Protein AF-A0A8T2WDQ4-F1 (afdb_monomer)

pLDDT: mean 81.82, std 19.15, range [39.19, 97.75]

Foldseek 3Di:
DDDDDDPPDPPPPPPPQLPADDPVRLVVLVVQLVVLQVLQVLLVLLVVLVVCVPVCPDPSVPDPSSVVSVVVCVVPVCSSVCSNVVSVVSNVVSVVVNVSNVVSVVVVVVVVPPD

Nearest PDB structures (foldseek):
  6grj-assembly1_C  TM=6.128E-01  e=8.752E+00  Aeromonas hydrophila
  6grj-assembly1_E  TM=5.997E-01  e=8.288E+00  Aeromonas hydrophila

Radius of gyration: 24.6 Å; Cα contacts (8 Å, |Δi|>4): 82; chains: 1; bounding box: 49×34×87 Å

Secondary structure (DSSP, 8-state):
-------------------PPPHHHHHHHHHHHHHHHHHHHHHHHHHHHHHTTTT--SGGGGSHHHHHHHHHHHH-THHHHIIIIIHHHHHHHHHHHHHHHHHHHHHHHHHTT--

Solvent-accessible surface area (backbone atoms only — not comparable to full-atom values): 6500 Å² total; per-residue (Å²): 135,92,79,78,91,74,83,82,66,79,75,69,74,76,70,70,74,64,75,64,64,52,73,69,54,47,52,51,42,53,52,48,28,54,51,19,46,51,38,19,50,51,13,48,54,45,44,54,38,60,74,34,60,85,76,48,80,49,79,66,48,75,34,70,65,35,53,53,46,51,56,50,35,72,78,36,70,57,54,41,57,48,25,28,52,47,12,47,54,49,26,51,54,36,48,52,54,53,52,49,28,53,50,30,54,54,50,56,59,56,60,70,70,74,121

Structure (mmCIF, N/CA/C/O backbone):
data_AF-A0A8T2WDQ4-F1
#
_entry.id   AF-A0A8T2WDQ4-F1
#
loop_
_atom_site.group_PDB
_atom_site.id
_atom_site.type_symbol
_atom_site.label_atom_id
_atom_site.label_alt_id
_atom_site.label_comp_id
_atom_site.label_asym_id
_atom_site.label_entity_id
_atom_site.label_seq_id
_atom_site.pdbx_PDB_ins_code
_atom_site.Cartn_x
_atom_site.Cartn_y
_atom_site.Cartn_z
_atom_site.occupancy
_atom_site.B_iso_or_equiv
_atom_site.auth_seq_id
_atom_site.auth_comp_id
_atom_site.auth_asym_id
_atom_site.auth_atom_id
_atom_site.pdbx_PDB_model_num
ATOM 1 N N . MET A 1 1 ? -3.731 -24.095 65.346 1.00 42.00 1 MET A N 1
ATOM 2 C CA . MET A 1 1 ? -3.068 -23.228 64.348 1.00 42.00 1 MET A CA 1
ATOM 3 C C . MET A 1 1 ? -4.037 -22.975 63.206 1.00 42.00 1 MET A C 1
ATOM 5 O O . MET A 1 1 ? -4.380 -23.905 62.490 1.00 42.00 1 MET A O 1
ATOM 9 N N . ALA A 1 2 ? -4.546 -21.749 63.090 1.00 45.03 2 ALA A N 1
ATOM 10 C CA . ALA A 1 2 ? -5.356 -21.329 61.954 1.00 45.03 2 ALA A CA 1
ATOM 11 C C . ALA A 1 2 ? -4.426 -20.957 60.791 1.00 45.03 2 ALA A C 1
ATOM 13 O O . ALA A 1 2 ? -3.556 -20.108 60.966 1.00 45.03 2 ALA A O 1
ATOM 14 N N . SER A 1 3 ? -4.624 -21.536 59.607 1.00 41.12 3 SER A N 1
ATOM 15 C CA . SER A 1 3 ? -4.142 -20.927 58.368 1.00 41.12 3 SER A CA 1
ATOM 16 C C . SER A 1 3 ? -5.233 -20.994 57.310 1.00 41.12 3 SER A C 1
ATOM 18 O O . SER A 1 3 ? -5.896 -22.008 57.106 1.00 41.12 3 SER A O 1
ATOM 20 N N . LYS A 1 4 ? -5.486 -19.818 56.755 1.00 44.28 4 LYS A N 1
ATOM 21 C CA . LYS A 1 4 ? -6.679 -19.393 56.038 1.00 44.28 4 LYS A CA 1
ATOM 22 C C . LYS A 1 4 ? -6.781 -20.063 54.668 1.00 44.28 4 LYS A C 1
ATOM 24 O O . LYS A 1 4 ? -5.803 -20.152 53.934 1.00 44.28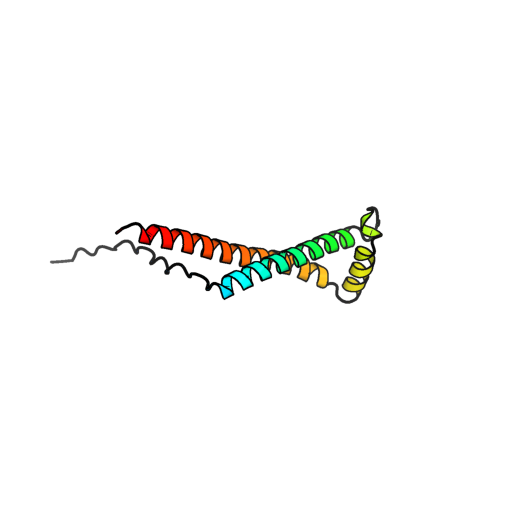 4 LYS A O 1
ATOM 29 N N . LYS A 1 5 ? -8.017 -20.395 54.279 1.00 49.84 5 LYS A N 1
ATOM 30 C CA . LYS A 1 5 ? -8.429 -20.465 52.872 1.00 49.84 5 LYS A CA 1
ATOM 31 C C . LYS A 1 5 ? -7.976 -19.179 52.169 1.00 49.84 5 LYS A C 1
ATOM 33 O O . LYS A 1 5 ? -8.386 -18.096 52.578 1.00 49.84 5 LYS A O 1
ATOM 38 N N . SER A 1 6 ? -7.186 -19.296 51.107 1.00 43.03 6 SER A N 1
ATOM 39 C CA . SER A 1 6 ? -7.041 -18.230 50.117 1.00 43.03 6 SER A CA 1
ATOM 40 C C . SER A 1 6 ? -7.220 -18.826 48.729 1.00 43.03 6 SER A C 1
ATOM 42 O O . SER A 1 6 ? -6.307 -19.358 48.106 1.00 43.03 6 SER A O 1
ATOM 44 N N . THR A 1 7 ? -8.475 -18.776 48.301 1.00 44.31 7 THR A N 1
ATOM 45 C CA . THR A 1 7 ? -8.912 -18.578 46.924 1.00 44.31 7 THR A CA 1
ATOM 46 C C . THR A 1 7 ? -7.902 -17.764 46.111 1.00 44.31 7 THR A C 1
ATOM 48 O O . THR A 1 7 ? -7.923 -16.534 46.141 1.00 44.31 7 THR A O 1
ATOM 51 N N . ALA A 1 8 ? -7.080 -18.434 45.303 1.00 41.31 8 ALA A N 1
ATOM 52 C CA . ALA A 1 8 ? -6.526 -17.824 44.101 1.00 41.31 8 ALA A CA 1
ATOM 53 C C . ALA A 1 8 ? -7.654 -17.785 43.067 1.00 41.31 8 ALA A C 1
ATOM 55 O O . ALA A 1 8 ? -7.800 -18.654 42.210 1.00 41.31 8 ALA A O 1
ATOM 56 N N . ALA A 1 9 ? -8.530 -16.801 43.265 1.00 44.19 9 ALA A N 1
ATOM 57 C CA . ALA A 1 9 ? -9.578 -16.432 42.347 1.00 44.19 9 ALA A CA 1
ATOM 58 C C . ALA A 1 9 ? -8.996 -16.355 40.937 1.00 44.19 9 ALA A C 1
ATOM 60 O O . ALA A 1 9 ? -7.985 -15.687 40.707 1.00 44.19 9 ALA A O 1
ATOM 61 N N . ALA A 1 10 ? -9.673 -17.032 40.012 1.00 39.50 10 ALA A N 1
ATOM 62 C CA . ALA A 1 10 ? -9.583 -16.766 38.595 1.00 39.50 10 ALA A CA 1
ATOM 63 C C . ALA A 1 10 ? -9.528 -15.247 38.401 1.00 39.50 10 ALA A C 1
ATOM 65 O O . ALA A 1 10 ? -10.528 -14.548 38.600 1.00 39.50 10 ALA A O 1
ATOM 66 N N . LYS A 1 11 ? -8.348 -14.734 38.034 1.00 40.47 11 LYS A N 1
ATOM 67 C CA . LYS A 1 11 ? -8.250 -13.458 37.341 1.00 40.47 11 LYS A CA 1
ATOM 68 C C . LYS A 1 11 ? -9.087 -13.654 36.086 1.00 40.47 11 LYS A C 1
ATOM 70 O O . LYS A 1 11 ? -8.616 -14.186 35.091 1.00 40.47 11 LYS A O 1
ATOM 75 N N . LYS A 1 12 ? -10.367 -13.283 36.169 1.00 39.19 12 LYS A N 1
ATOM 76 C CA . LYS A 1 12 ? -11.105 -12.816 35.008 1.00 39.19 12 LYS A CA 1
ATOM 77 C C . LYS A 1 12 ? -10.189 -11.764 34.421 1.00 39.19 12 LYS A C 1
ATOM 79 O O . LYS A 1 12 ? -10.015 -10.716 35.044 1.00 39.19 12 LYS A O 1
ATOM 84 N N . ASP A 1 13 ? -9.549 -12.099 33.306 1.00 43.31 13 ASP A N 1
ATOM 85 C CA . ASP A 1 13 ? -8.935 -11.119 32.436 1.00 43.31 13 ASP A CA 1
ATOM 86 C C . ASP A 1 13 ? -9.942 -9.987 32.343 1.00 43.31 13 ASP A C 1
ATOM 88 O O . ASP A 1 13 ? -11.069 -10.169 31.870 1.00 43.31 13 ASP A O 1
ATOM 92 N N . VAL A 1 14 ? -9.589 -8.862 32.962 1.00 50.16 14 VAL A N 1
ATOM 93 C CA . VAL A 1 14 ? -10.375 -7.644 32.910 1.00 50.16 14 VAL A CA 1
ATOM 94 C C . VAL A 1 14 ? -10.293 -7.261 31.450 1.00 50.16 14 VAL A C 1
ATOM 96 O O . VAL A 1 14 ? -9.330 -6.632 31.022 1.00 50.16 14 VAL A O 1
ATOM 99 N N . ALA A 1 15 ? -11.240 -7.779 30.669 1.00 52.00 15 ALA A N 1
ATOM 100 C CA . ALA A 1 15 ? -11.389 -7.500 29.264 1.00 52.00 15 ALA A CA 1
ATOM 101 C C . ALA A 1 15 ? -11.483 -5.986 29.188 1.00 52.00 15 ALA A C 1
ATOM 103 O O . ALA A 1 15 ? -12.511 -5.413 29.560 1.00 52.00 15 ALA A O 1
ATOM 104 N N . SER A 1 16 ? -10.365 -5.346 28.824 1.00 48.38 16 SER A N 1
ATOM 105 C CA . SER A 1 16 ? -10.291 -3.903 28.677 1.00 48.38 16 SER A CA 1
ATOM 106 C C . SER A 1 16 ? -11.5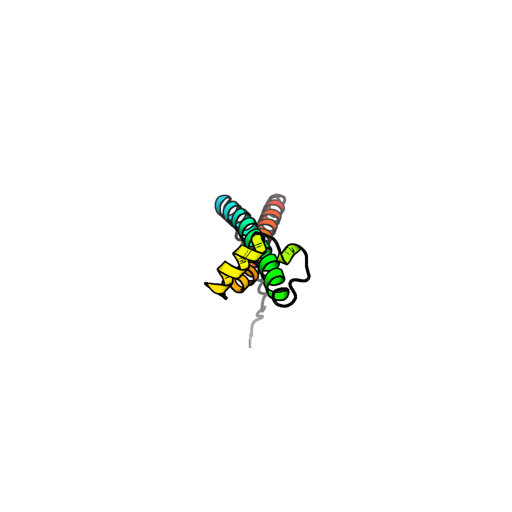24 -3.495 27.883 1.00 48.38 16 SER A C 1
ATOM 108 O O . SER A 1 16 ? -11.796 -4.132 26.854 1.00 48.38 16 SER A O 1
ATOM 110 N N . PRO A 1 17 ? -12.325 -2.533 28.383 1.00 50.41 17 PRO A N 1
ATOM 111 C CA . PRO A 1 17 ? -13.588 -2.203 27.758 1.00 50.41 17 PRO A CA 1
ATOM 112 C C . PRO A 1 17 ? -13.328 -1.976 26.271 1.00 50.41 17 PRO A C 1
ATOM 114 O O . PRO A 1 17 ? -12.336 -1.326 25.922 1.00 50.41 17 PRO A O 1
ATOM 117 N N . PRO A 1 18 ? -14.145 -2.578 25.393 1.00 57.25 18 PRO A N 1
ATOM 118 C CA . PRO A 1 18 ? -13.890 -2.551 23.969 1.00 57.25 18 PRO A CA 1
ATOM 119 C C . PRO A 1 18 ? -13.706 -1.098 23.527 1.00 57.25 18 PRO A C 1
ATOM 121 O O . PRO A 1 18 ? -14.647 -0.309 23.616 1.00 57.25 18 PRO A O 1
ATOM 124 N N . VAL A 1 19 ? -12.492 -0.735 23.097 1.00 68.38 19 VAL A N 1
ATOM 125 C CA . VAL A 1 19 ? -12.177 0.632 22.669 1.00 68.38 19 VAL A CA 1
ATOM 126 C C . VAL A 1 19 ? -12.937 0.888 21.374 1.00 68.38 19 VAL A C 1
ATOM 128 O O . VAL A 1 19 ? -12.500 0.519 20.283 1.00 68.38 19 VAL A O 1
ATOM 131 N N . LEU A 1 20 ? -14.131 1.457 21.517 1.00 81.38 20 LEU A N 1
ATOM 132 C CA . LEU A 1 20 ? -14.961 1.889 20.409 1.00 81.38 20 LEU A CA 1
ATOM 133 C C . LEU A 1 20 ? -14.278 3.080 19.754 1.00 81.38 20 LEU A C 1
ATOM 135 O O . LEU A 1 20 ? -14.000 4.090 20.401 1.00 81.38 20 LEU A O 1
ATOM 139 N N . LEU A 1 21 ? -14.039 2.974 18.455 1.00 83.69 21 LEU A N 1
ATOM 140 C CA . LEU A 1 21 ? -13.540 4.100 17.691 1.00 83.69 21 LEU A CA 1
ATOM 141 C C . LEU A 1 21 ? -14.626 5.171 17.624 1.00 83.69 21 LEU A C 1
ATOM 143 O O . LEU A 1 21 ? -15.816 4.880 17.440 1.00 83.69 21 LEU A O 1
ATOM 147 N N . THR A 1 22 ? -14.222 6.434 17.704 1.00 88.50 22 THR A N 1
ATOM 148 C CA . THR A 1 22 ? -15.138 7.528 17.373 1.00 88.50 22 THR A CA 1
ATOM 149 C C . THR A 1 22 ? -15.530 7.437 15.894 1.00 88.50 22 THR A C 1
ATOM 151 O O . THR A 1 22 ? -14.800 6.873 15.071 1.00 88.50 22 THR A O 1
ATOM 154 N N . GLN A 1 23 ? -16.685 7.990 15.515 1.00 84.44 23 GLN A N 1
ATOM 155 C CA . GLN A 1 23 ? -17.146 7.953 14.119 1.00 84.44 23 GLN A CA 1
ATOM 156 C C . GLN A 1 23 ? -16.103 8.547 13.153 1.00 84.44 23 GLN A C 1
ATOM 158 O O . GLN A 1 23 ? -15.851 7.982 12.087 1.00 84.44 23 GLN A O 1
ATOM 163 N N . GLY A 1 24 ? -15.430 9.628 13.564 1.00 88.50 24 GLY A N 1
ATOM 164 C CA . GLY A 1 24 ? -14.342 10.241 12.803 1.00 88.50 24 GLY A CA 1
ATOM 165 C C . GLY A 1 24 ? -13.095 9.356 12.688 1.00 88.50 24 GLY A C 1
ATOM 166 O O . GLY A 1 24 ? -12.505 9.268 11.613 1.00 88.50 24 GLY A O 1
ATOM 167 N N . GLN A 1 25 ? -12.689 8.657 13.754 1.00 89.19 25 GLN A N 1
ATOM 168 C CA . GLN A 1 25 ? -11.571 7.700 13.695 1.00 89.19 25 GLN A CA 1
ATOM 169 C C . GLN A 1 25 ? -11.878 6.524 12.768 1.00 89.19 25 GLN A C 1
ATOM 171 O O . GLN A 1 25 ? -11.052 6.174 11.930 1.00 89.19 25 GLN A O 1
ATOM 176 N N . ARG A 1 26 ? -13.089 5.963 12.852 1.00 90.19 26 ARG A N 1
ATOM 177 C CA . ARG A 1 26 ? -13.516 4.861 11.986 1.00 90.19 26 ARG A CA 1
ATOM 178 C C . ARG A 1 26 ? -13.494 5.257 10.510 1.00 90.19 26 ARG A C 1
ATOM 180 O O . ARG A 1 26 ? -12.982 4.495 9.696 1.00 90.19 26 ARG A O 1
ATOM 187 N N . ARG A 1 27 ? -14.004 6.447 10.166 1.00 92.25 27 ARG A N 1
ATOM 188 C CA . ARG A 1 27 ? -13.975 6.956 8.783 1.00 92.25 27 ARG A CA 1
ATOM 189 C C . ARG A 1 27 ? -12.541 7.136 8.285 1.00 92.25 27 ARG A C 1
ATOM 191 O O . ARG A 1 27 ? -12.239 6.706 7.178 1.00 92.25 27 ARG A O 1
ATOM 198 N N . ARG A 1 28 ? -11.652 7.698 9.112 1.00 93.69 28 ARG A N 1
ATOM 199 C CA . ARG A 1 28 ? -10.226 7.844 8.776 1.00 93.69 28 ARG A CA 1
ATOM 200 C C . ARG A 1 28 ? -9.540 6.500 8.551 1.00 93.69 28 ARG A C 1
ATOM 202 O O . ARG A 1 28 ? -8.828 6.361 7.567 1.00 93.69 28 ARG A O 1
ATOM 209 N N . TYR A 1 29 ? -9.786 5.501 9.397 1.00 92.31 29 TYR A N 1
ATOM 210 C CA . TYR A 1 29 ? -9.224 4.163 9.198 1.00 92.31 29 TYR A CA 1
ATOM 211 C C . TYR A 1 29 ? -9.796 3.455 7.970 1.00 92.31 29 TYR A C 1
ATOM 213 O O . TYR A 1 29 ? -9.048 2.781 7.274 1.00 92.31 29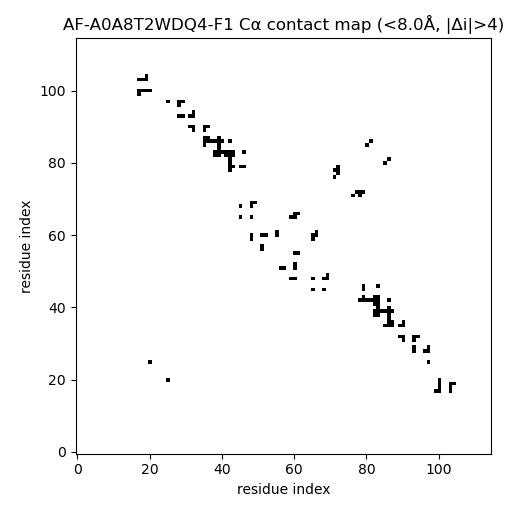 TYR A O 1
ATOM 221 N N . ALA A 1 30 ? -11.084 3.630 7.663 1.00 92.31 30 ALA A N 1
ATOM 222 C CA . ALA A 1 30 ? -11.677 3.074 6.447 1.00 92.31 30 ALA A CA 1
ATOM 223 C C . ALA A 1 30 ? -11.069 3.697 5.179 1.00 92.31 30 ALA A C 1
ATOM 225 O O . ALA A 1 30 ? -10.673 2.972 4.272 1.00 92.31 30 ALA A O 1
ATOM 226 N N . LEU A 1 31 ? -10.928 5.027 5.140 1.00 95.75 31 LEU A N 1
ATOM 227 C CA . LEU A 1 31 ? -10.269 5.724 4.030 1.00 95.75 31 LEU A CA 1
ATOM 228 C C . LEU A 1 31 ? -8.790 5.342 3.919 1.00 95.75 31 LEU A C 1
ATOM 230 O O 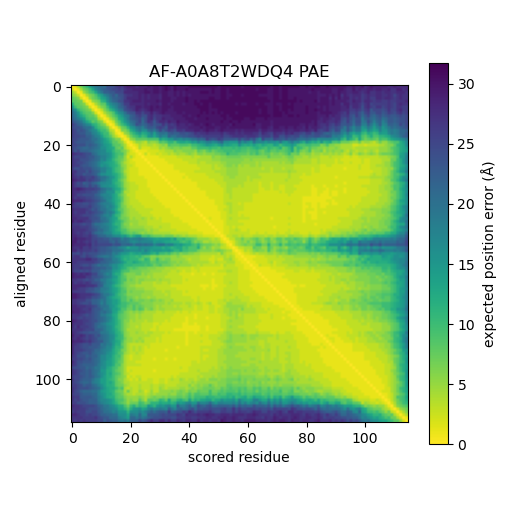. LEU A 1 31 ? -8.315 5.033 2.830 1.00 95.75 31 LEU A O 1
ATOM 234 N N . GLY A 1 32 ? -8.084 5.296 5.050 1.00 94.88 32 GLY A N 1
ATOM 235 C CA . GLY A 1 32 ? -6.697 4.846 5.107 1.00 94.88 32 GLY A CA 1
ATOM 236 C C . GLY A 1 32 ? -6.528 3.410 4.612 1.00 94.88 32 GLY A C 1
ATOM 237 O O . GLY A 1 32 ? -5.528 3.110 3.975 1.00 94.88 32 GLY A O 1
ATOM 238 N N . MET A 1 33 ? -7.511 2.534 4.845 1.00 95.00 33 MET A N 1
ATOM 239 C CA . MET A 1 33 ? -7.472 1.151 4.373 1.00 95.00 33 MET A CA 1
ATOM 240 C C . MET A 1 33 ? -7.608 1.082 2.853 1.00 95.00 33 MET A C 1
ATOM 242 O O . MET A 1 33 ? -6.842 0.372 2.215 1.00 95.00 33 MET A O 1
ATOM 246 N N . VAL A 1 34 ? -8.530 1.850 2.264 1.00 96.31 34 VAL A N 1
ATOM 247 C CA . VAL A 1 34 ? -8.647 1.948 0.799 1.00 96.31 34 VAL A CA 1
ATOM 248 C C . VAL A 1 34 ? -7.348 2.481 0.199 1.00 96.31 34 VAL A C 1
ATOM 250 O O . VAL A 1 34 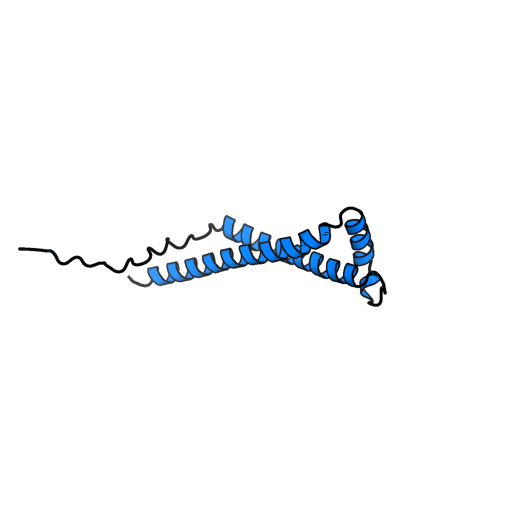? -6.822 1.892 -0.740 1.00 96.31 34 VAL A O 1
ATOM 253 N N . PHE A 1 35 ? -6.791 3.545 0.778 1.00 96.88 35 PHE A N 1
ATOM 254 C CA . PHE A 1 35 ? -5.521 4.107 0.330 1.00 96.88 35 PHE A CA 1
ATOM 255 C C . PHE A 1 35 ? -4.373 3.089 0.416 1.00 96.88 35 PHE A C 1
ATOM 257 O O . PHE A 1 35 ? -3.657 2.889 -0.561 1.00 96.88 35 PHE A O 1
ATOM 264 N N . ALA A 1 36 ? -4.229 2.396 1.549 1.00 95.75 36 ALA A N 1
ATOM 265 C CA . ALA A 1 36 ? -3.189 1.390 1.745 1.00 95.75 36 ALA A CA 1
ATOM 266 C C . ALA A 1 36 ? -3.312 0.218 0.757 1.00 95.75 36 ALA A C 1
ATOM 268 O O . ALA A 1 36 ? -2.296 -0.246 0.243 1.00 95.75 36 ALA A O 1
ATOM 269 N N . LEU A 1 37 ? -4.537 -0.211 0.435 1.00 96.94 37 LEU A N 1
ATOM 270 C CA . LEU A 1 37 ? -4.786 -1.250 -0.567 1.00 96.94 37 LEU A CA 1
ATOM 271 C C . LEU A 1 37 ? -4.430 -0.791 -1.983 1.00 96.94 37 LEU A C 1
ATOM 273 O O . LEU A 1 37 ? -3.860 -1.569 -2.742 1.00 96.94 37 LEU A O 1
ATOM 277 N N . VAL A 1 38 ? -4.723 0.462 -2.340 1.00 97.69 38 VAL A N 1
ATOM 278 C CA . VAL A 1 38 ? -4.321 1.030 -3.638 1.00 97.69 38 VAL A CA 1
ATOM 279 C C . VAL A 1 38 ? -2.799 1.090 -3.744 1.00 97.69 38 VAL A C 1
ATOM 281 O O . VAL A 1 38 ? -2.240 0.628 -4.735 1.00 97.69 38 VAL A O 1
ATOM 284 N N . VAL A 1 39 ? -2.116 1.587 -2.709 1.00 97.31 39 VAL A N 1
ATOM 285 C CA . VAL A 1 39 ? -0.645 1.624 -2.661 1.00 97.31 39 VAL A CA 1
ATOM 286 C C . VAL A 1 39 ? -0.057 0.213 -2.754 1.00 97.31 39 VAL A C 1
ATOM 288 O O . VAL A 1 39 ? 0.884 -0.005 -3.514 1.00 97.31 39 VAL A O 1
ATOM 291 N N . PHE A 1 40 ? -0.647 -0.757 -2.052 1.00 97.75 40 PHE A N 1
ATOM 292 C CA . PHE A 1 40 ? -0.246 -2.159 -2.131 1.00 97.75 40 PHE A CA 1
ATOM 293 C C . PHE A 1 40 ? -0.421 -2.740 -3.539 1.00 97.75 40 PHE A C 1
ATOM 295 O O . PHE A 1 40 ? 0.481 -3.408 -4.045 1.00 97.75 40 PHE A O 1
ATOM 302 N N . ALA A 1 41 ? -1.555 -2.474 -4.191 1.00 96.94 41 ALA A N 1
ATOM 303 C CA . ALA A 1 41 ? -1.829 -2.947 -5.544 1.00 96.94 41 ALA A CA 1
ATOM 304 C C . ALA A 1 41 ? -0.841 -2.349 -6.554 1.00 96.94 41 ALA A C 1
ATOM 306 O O . ALA A 1 41 ? -0.274 -3.079 -7.364 1.00 96.94 41 ALA A O 1
ATOM 307 N N . ILE A 1 42 ? -0.566 -1.046 -6.453 1.00 96.19 42 ILE A N 1
ATOM 308 C CA . ILE A 1 42 ? 0.445 -0.363 -7.267 1.00 96.19 42 ILE A CA 1
ATOM 309 C C . ILE A 1 42 ? 1.832 -0.975 -7.027 1.00 96.19 42 ILE A C 1
ATOM 311 O O . ILE A 1 42 ? 2.522 -1.305 -7.988 1.00 96.19 42 ILE A O 1
ATOM 315 N N . GLY A 1 43 ? 2.224 -1.188 -5.766 1.00 95.81 43 GLY A N 1
ATOM 316 C CA . GLY A 1 43 ? 3.488 -1.842 -5.419 1.00 95.81 43 GLY A CA 1
ATOM 317 C C . GLY A 1 43 ? 3.588 -3.273 -5.957 1.00 95.81 43 GLY A C 1
ATOM 318 O O . GLY A 1 43 ? 4.643 -3.667 -6.442 1.00 95.81 43 GLY A O 1
ATOM 319 N N . SER A 1 44 ? 2.484 -4.025 -5.943 1.00 96.31 44 SER A N 1
ATOM 320 C CA . SER A 1 44 ? 2.409 -5.389 -6.486 1.00 96.31 44 SER A CA 1
ATOM 321 C C . SER A 1 44 ? 2.582 -5.405 -8.008 1.00 96.31 44 SER A C 1
ATOM 323 O O . SER A 1 44 ? 3.371 -6.187 -8.531 1.00 96.31 44 SER A O 1
ATOM 325 N N . LEU A 1 45 ? 1.897 -4.507 -8.727 1.00 95.00 45 LEU A N 1
ATOM 326 C CA . LEU A 1 45 ? 2.068 -4.343 -10.175 1.00 95.00 45 LEU A CA 1
ATOM 327 C C . LEU A 1 45 ? 3.489 -3.888 -10.521 1.00 95.00 45 LEU A C 1
ATOM 329 O O . LEU A 1 45 ? 4.099 -4.396 -11.457 1.00 95.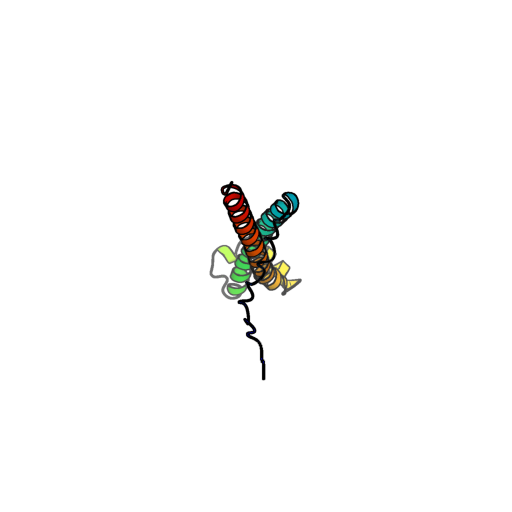00 45 LEU A O 1
ATOM 333 N N . GLY A 1 46 ? 4.029 -2.958 -9.738 1.00 93.88 46 GLY A N 1
ATOM 334 C CA . GLY A 1 46 ? 5.399 -2.487 -9.863 1.00 93.88 46 GLY A CA 1
ATOM 335 C C . GLY A 1 46 ? 6.433 -3.595 -9.681 1.00 93.88 46 GLY A C 1
ATOM 336 O O . GLY A 1 46 ? 7.394 -3.679 -10.442 1.00 93.88 46 GLY A O 1
ATOM 337 N N . LEU A 1 47 ? 6.206 -4.491 -8.718 1.00 94.50 47 LEU A N 1
ATOM 338 C CA . LEU A 1 47 ? 7.046 -5.664 -8.500 1.00 94.50 47 LEU A CA 1
ATOM 339 C C . LEU A 1 47 ? 7.022 -6.604 -9.713 1.00 94.50 47 LEU A C 1
ATOM 341 O O . LEU A 1 47 ? 8.083 -7.017 -10.163 1.00 94.50 47 LEU A O 1
ATOM 345 N N . LEU A 1 48 ? 5.850 -6.876 -10.297 1.00 93.44 48 LEU A N 1
ATOM 346 C CA . LEU A 1 48 ? 5.740 -7.687 -11.520 1.00 93.44 48 LEU A CA 1
ATOM 347 C C . LEU A 1 48 ? 6.501 -7.072 -12.704 1.00 93.44 48 LEU A C 1
ATOM 349 O O . LEU A 1 48 ? 7.130 -7.794 -13.474 1.00 93.44 48 LEU A O 1
ATOM 353 N N . VAL A 1 49 ? 6.476 -5.742 -12.840 1.00 92.81 49 VAL A N 1
ATOM 354 C CA . VAL A 1 49 ? 7.245 -5.021 -13.869 1.00 92.81 49 VAL A CA 1
ATOM 355 C C . VAL A 1 49 ? 8.752 -5.176 -13.665 1.00 92.81 49 VAL A C 1
ATOM 357 O O . VAL A 1 49 ? 9.485 -5.260 -14.652 1.00 92.81 49 VAL A O 1
ATOM 360 N N . LEU A 1 50 ? 9.216 -5.176 -12.412 1.00 91.12 50 LEU A N 1
ATOM 361 C CA . LEU A 1 50 ? 10.629 -5.368 -12.083 1.00 91.12 50 LEU A CA 1
ATOM 362 C C . LEU A 1 50 ? 11.082 -6.813 -12.300 1.00 91.12 50 LEU A C 1
ATOM 364 O O . LEU A 1 50 ? 12.182 -7.025 -12.793 1.00 91.12 50 LEU A O 1
ATOM 368 N N . LEU A 1 51 ? 10.228 -7.790 -11.989 1.00 91.06 51 LEU A N 1
ATOM 369 C CA . LEU A 1 51 ? 10.513 -9.205 -12.236 1.00 91.06 51 LEU A CA 1
ATOM 370 C C . LEU A 1 51 ? 10.599 -9.537 -13.736 1.00 91.06 51 LEU A C 1
ATOM 372 O O . LEU A 1 51 ? 11.321 -10.449 -14.110 1.00 91.06 51 LEU A O 1
ATOM 376 N N . ASP A 1 52 ? 9.905 -8.778 -14.589 1.00 88.44 52 ASP A N 1
ATOM 377 C CA . ASP A 1 52 ? 9.925 -8.932 -16.052 1.00 88.44 52 ASP A CA 1
ATOM 378 C C . ASP A 1 52 ? 10.838 -7.898 -16.751 1.00 88.44 52 ASP A C 1
ATOM 380 O O . ASP A 1 52 ? 10.579 -7.474 -17.879 1.00 88.44 52 ASP A O 1
ATOM 384 N N . GLN A 1 53 ? 11.880 -7.390 -16.078 1.00 77.56 53 GLN A N 1
ATOM 385 C CA . GLN A 1 53 ? 12.765 -6.384 -16.684 1.00 77.56 53 GLN A CA 1
ATOM 386 C C . GLN A 1 53 ? 13.703 -6.942 -17.761 1.00 77.56 53 GLN A C 1
ATOM 388 O O . GLN A 1 53 ? 13.965 -6.226 -18.730 1.00 77.56 53 GLN A O 1
ATOM 393 N N . GLU A 1 54 ? 14.197 -8.171 -17.594 1.00 75.38 54 GLU A N 1
ATOM 394 C CA . GLU A 1 54 ? 15.225 -8.753 -18.468 1.00 75.38 54 GLU A CA 1
ATOM 395 C C . GLU A 1 54 ? 14.644 -9.218 -19.806 1.00 75.38 54 GLU A C 1
ATOM 397 O O . GLU A 1 54 ? 15.120 -8.808 -20.863 1.00 75.38 54 GLU A O 1
ATOM 402 N N . GLU A 1 55 ? 13.572 -10.014 -19.772 1.00 77.00 55 GLU A N 1
ATOM 403 C CA . GLU A 1 55 ? 12.958 -10.562 -20.987 1.00 77.00 55 GLU A CA 1
ATOM 404 C C . GLU A 1 55 ? 11.863 -9.653 -21.569 1.00 77.00 55 GLU A C 1
ATOM 406 O O . GLU A 1 55 ? 11.586 -9.733 -22.766 1.00 77.00 55 GLU A O 1
ATOM 411 N N . LYS A 1 56 ? 11.241 -8.784 -20.748 1.00 81.62 56 LYS A N 1
ATOM 412 C CA . LYS A 1 56 ? 10.054 -7.972 -21.105 1.00 81.62 56 LYS A CA 1
ATOM 413 C C . LYS A 1 56 ? 9.014 -8.802 -21.856 1.00 81.62 56 LYS A C 1
ATOM 415 O O . LYS A 1 56 ? 8.456 -8.371 -22.864 1.00 81.62 56 LYS A O 1
ATOM 420 N N . LYS A 1 57 ? 8.804 -10.028 -21.390 1.00 84.75 57 LYS A N 1
ATOM 421 C CA . LYS A 1 57 ? 8.071 -11.058 -22.120 1.00 84.75 57 LYS A CA 1
ATOM 422 C C . LYS A 1 57 ? 6.570 -10.814 -22.083 1.00 84.75 57 LYS A C 1
ATOM 424 O O . LYS A 1 57 ? 5.839 -11.278 -22.959 1.00 84.75 57 LYS A O 1
ATOM 429 N N . HIS A 1 58 ? 6.089 -10.120 -21.057 1.00 88.81 58 HIS A N 1
ATOM 430 C CA . HIS A 1 58 ? 4.669 -9.941 -20.833 1.00 88.81 58 HIS A CA 1
ATOM 431 C C . HIS A 1 58 ? 4.157 -8.603 -21.369 1.00 88.81 58 HIS A C 1
ATOM 433 O O . HIS A 1 58 ? 4.816 -7.569 -21.300 1.00 88.81 58 HIS A O 1
ATOM 439 N N . TRP A 1 59 ? 2.903 -8.597 -21.834 1.00 89.38 59 TRP A N 1
ATOM 440 C CA . TRP A 1 59 ? 2.258 -7.409 -22.408 1.00 89.38 59 TRP A CA 1
ATOM 441 C C . TRP A 1 59 ? 2.314 -6.180 -21.480 1.00 89.38 59 TRP A C 1
ATOM 443 O O . TRP A 1 59 ? 2.453 -5.047 -21.943 1.00 89.38 59 TRP A O 1
ATOM 453 N N . TYR A 1 60 ? 2.248 -6.392 -20.160 1.00 86.25 60 TYR A N 1
ATOM 454 C CA . TYR A 1 60 ? 2.251 -5.311 -19.177 1.00 86.25 60 TYR A CA 1
ATOM 455 C C . TYR A 1 60 ? 3.598 -4.573 -19.104 1.00 86.25 60 TYR A C 1
ATOM 457 O O . TYR A 1 60 ? 3.621 -3.399 -18.727 1.00 86.25 60 TYR A O 1
ATOM 465 N N . ALA A 1 61 ? 4.704 -5.205 -19.515 1.00 88.12 61 ALA A N 1
ATOM 466 C CA . ALA A 1 61 ? 6.047 -4.624 -19.531 1.00 88.12 61 ALA A CA 1
ATOM 467 C C . ALA A 1 61 ? 6.201 -3.466 -20.532 1.00 88.12 61 ALA A C 1
ATOM 469 O O . ALA A 1 61 ? 7.138 -2.670 -20.399 1.00 88.12 61 ALA A O 1
ATOM 470 N N . HIS A 1 62 ? 5.284 -3.360 -21.498 1.00 88.62 62 HIS A N 1
ATOM 471 C CA . HIS A 1 62 ? 5.262 -2.326 -22.537 1.00 88.62 62 HIS A CA 1
ATOM 472 C C . HIS A 1 62 ? 4.283 -1.183 -22.237 1.00 88.62 62 HIS A C 1
ATOM 474 O O . HIS A 1 62 ? 4.127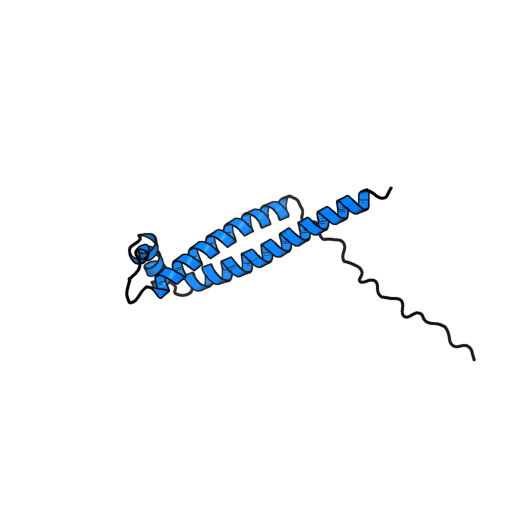 -0.262 -23.036 1.00 88.62 62 HIS A O 1
ATOM 480 N N . THR A 1 63 ? 3.606 -1.222 -21.091 1.00 94.56 63 THR A N 1
ATOM 481 C CA . THR A 1 63 ? 2.648 -0.179 -20.713 1.00 94.56 63 THR A CA 1
ATOM 482 C C . THR A 1 63 ? 3.348 1.117 -20.296 1.00 94.56 63 THR A C 1
ATOM 484 O O . THR A 1 63 ? 4.504 1.128 -19.854 1.00 94.56 63 THR A O 1
ATOM 487 N N . GLN A 1 64 ? 2.616 2.234 -20.370 1.00 94.75 64 GLN A N 1
ATOM 488 C CA . GLN A 1 64 ? 3.078 3.520 -19.830 1.00 94.75 64 GLN A CA 1
ATOM 489 C C . GLN A 1 64 ? 3.372 3.417 -18.330 1.00 94.75 64 GLN A C 1
ATOM 491 O O . GLN A 1 64 ? 4.383 3.933 -17.863 1.00 94.75 64 GLN A O 1
ATOM 496 N N . PHE A 1 65 ? 2.542 2.670 -17.591 1.00 93.81 65 PHE A N 1
ATOM 497 C CA . PHE A 1 65 ? 2.790 2.380 -16.182 1.00 93.81 65 PHE A CA 1
ATOM 498 C C . PHE A 1 65 ? 4.159 1.728 -15.974 1.00 93.81 65 PHE A C 1
ATOM 500 O O . PHE A 1 65 ? 4.948 2.244 -15.192 1.00 93.81 65 PHE A O 1
ATOM 507 N N . ALA A 1 66 ? 4.478 0.653 -16.703 1.00 93.56 66 ALA A N 1
ATOM 508 C CA . ALA A 1 66 ? 5.768 -0.018 -16.573 1.00 93.56 66 ALA A CA 1
ATOM 509 C C . ALA A 1 66 ? 6.939 0.919 -16.895 1.00 93.56 66 ALA A C 1
ATOM 511 O O . ALA A 1 66 ? 7.940 0.928 -16.185 1.00 93.56 66 ALA A O 1
ATOM 512 N N . THR A 1 67 ? 6.798 1.751 -17.927 1.00 93.56 67 THR A N 1
ATOM 513 C CA . THR A 1 67 ? 7.827 2.729 -18.308 1.00 93.56 67 THR A CA 1
ATOM 514 C C . THR A 1 67 ? 8.079 3.746 -17.195 1.00 93.56 67 THR A C 1
ATOM 516 O O . THR A 1 67 ? 9.228 3.970 -16.815 1.00 93.56 67 THR A O 1
ATOM 519 N N . TYR A 1 68 ? 7.023 4.339 -16.632 1.00 95.12 68 TYR A N 1
ATOM 520 C CA . TYR A 1 68 ? 7.160 5.294 -15.532 1.00 95.12 68 TYR A CA 1
ATOM 521 C C . TYR A 1 68 ? 7.618 4.635 -14.234 1.00 95.12 68 TYR A C 1
ATOM 523 O O . TYR A 1 68 ? 8.426 5.219 -13.517 1.00 95.12 68 TYR A O 1
ATOM 531 N N . TRP A 1 69 ? 7.152 3.419 -13.946 1.00 95.44 69 TRP A N 1
ATOM 532 C CA . TRP A 1 69 ? 7.546 2.689 -12.748 1.00 95.44 69 TRP A CA 1
ATOM 533 C C . TRP A 1 69 ? 9.043 2.392 -12.748 1.00 95.44 69 TRP A C 1
ATOM 535 O O . TRP A 1 69 ? 9.709 2.665 -11.756 1.00 95.44 69 TRP A O 1
ATOM 545 N N . ARG A 1 70 ? 9.591 1.931 -13.882 1.00 92.81 70 ARG A N 1
ATOM 546 C CA . ARG A 1 70 ? 11.035 1.693 -14.039 1.00 92.81 70 ARG A CA 1
ATOM 547 C C . ARG A 1 70 ? 11.846 2.966 -13.801 1.00 92.81 70 ARG A C 1
ATOM 549 O O . ARG A 1 70 ? 12.740 2.953 -12.961 1.00 92.81 70 ARG A O 1
ATOM 556 N N . LYS A 1 71 ? 11.456 4.082 -14.431 1.00 94.50 71 LYS A N 1
ATOM 557 C CA . LYS A 1 71 ? 12.090 5.395 -14.203 1.00 94.50 71 LYS A CA 1
ATOM 558 C C . LYS A 1 71 ? 12.037 5.819 -12.734 1.00 94.50 71 LYS A C 1
ATOM 560 O O . LYS A 1 71 ? 13.012 6.323 -12.191 1.00 94.50 71 LYS A O 1
ATOM 565 N N . LEU A 1 72 ? 10.902 5.605 -12.072 1.00 94.25 72 LEU A N 1
ATOM 566 C CA . LEU A 1 72 ? 10.744 5.937 -10.659 1.00 94.25 72 LEU A CA 1
ATOM 567 C C . LEU A 1 72 ? 11.652 5.074 -9.768 1.00 94.25 72 LEU A C 1
ATOM 569 O O . LEU A 1 72 ? 12.238 5.583 -8.816 1.00 94.25 72 LEU A O 1
ATOM 573 N N . THR A 1 73 ? 11.804 3.790 -10.093 1.00 94.50 73 THR A N 1
ATOM 574 C CA . THR A 1 73 ? 12.685 2.872 -9.357 1.00 94.50 73 THR A CA 1
ATOM 575 C C . THR A 1 73 ? 14.169 3.091 -9.641 1.00 94.50 73 THR A C 1
ATOM 577 O O . THR A 1 73 ? 14.982 2.823 -8.765 1.00 94.50 73 THR A O 1
ATOM 580 N N . GLU A 1 74 ? 14.529 3.623 -10.812 1.00 93.88 74 GLU A N 1
ATOM 581 C CA . GLU A 1 74 ? 15.895 4.081 -11.108 1.00 93.88 74 GLU A CA 1
ATOM 582 C C . GLU A 1 74 ? 16.282 5.275 -10.224 1.00 93.88 74 GLU A C 1
ATOM 584 O O . GLU A 1 74 ? 17.405 5.342 -9.734 1.00 93.88 74 GLU A O 1
ATOM 589 N N . ILE A 1 75 ? 15.337 6.190 -9.965 1.00 96.06 75 ILE A N 1
ATOM 590 C CA . ILE A 1 75 ? 15.542 7.320 -9.044 1.00 96.06 75 ILE A CA 1
ATOM 591 C C . ILE A 1 75 ? 15.606 6.832 -7.592 1.00 96.06 75 ILE A C 1
ATOM 593 O O . ILE A 1 75 ? 16.426 7.309 -6.808 1.00 96.06 75 ILE A O 1
ATOM 597 N N . ASN A 1 76 ? 14.720 5.910 -7.208 1.00 95.19 76 ASN A N 1
ATOM 598 C CA . ASN A 1 76 ? 14.695 5.353 -5.863 1.00 95.19 76 ASN A CA 1
ATOM 599 C C . ASN A 1 76 ? 14.281 3.867 -5.872 1.00 95.19 76 ASN A C 1
ATOM 601 O O . ASN A 1 76 ? 13.083 3.561 -5.958 1.00 95.19 76 ASN A O 1
ATOM 605 N N . PRO A 1 77 ? 15.230 2.933 -5.673 1.00 92.75 77 PRO A N 1
ATOM 606 C CA . PRO A 1 77 ? 14.945 1.498 -5.722 1.00 92.75 77 PRO A CA 1
ATOM 607 C C . PRO A 1 77 ? 14.028 1.030 -4.583 1.00 92.75 77 PRO A C 1
ATOM 609 O O . PRO A 1 77 ? 13.378 -0.011 -4.690 1.00 92.75 77 PRO A O 1
ATOM 612 N N . MET A 1 78 ? 13.901 1.812 -3.506 1.00 95.31 78 MET A N 1
ATOM 613 C CA . MET A 1 78 ? 13.051 1.467 -2.365 1.00 95.31 78 MET A CA 1
ATOM 614 C C . MET A 1 78 ? 11.561 1.691 -2.635 1.00 95.31 78 MET A C 1
ATOM 616 O O . MET A 1 78 ? 10.740 1.198 -1.865 1.00 95.31 78 MET A O 1
ATOM 620 N N . VAL A 1 79 ? 11.176 2.393 -3.710 1.00 95.06 79 VAL A N 1
ATOM 621 C CA . VAL A 1 79 ? 9.768 2.729 -3.994 1.00 95.06 79 VAL A CA 1
ATOM 622 C C . VAL A 1 79 ? 8.884 1.485 -4.052 1.00 95.06 79 VAL A C 1
ATOM 624 O O . VAL A 1 79 ? 7.843 1.448 -3.394 1.00 95.06 79 VAL A O 1
ATOM 627 N N . THR A 1 80 ? 9.308 0.441 -4.770 1.00 94.94 80 THR A N 1
ATOM 628 C CA . THR A 1 80 ? 8.536 -0.807 -4.872 1.00 94.94 80 THR A CA 1
ATOM 629 C C . THR A 1 80 ? 8.410 -1.496 -3.518 1.00 94.94 80 THR A C 1
ATOM 631 O O . THR A 1 80 ? 7.308 -1.881 -3.129 1.00 94.94 80 THR A O 1
ATOM 634 N N . ALA A 1 81 ? 9.510 -1.600 -2.766 1.00 94.50 81 ALA A N 1
ATOM 635 C CA . ALA A 1 81 ? 9.512 -2.235 -1.452 1.00 94.50 81 ALA A CA 1
ATOM 636 C C . ALA A 1 81 ? 8.631 -1.475 -0.448 1.00 94.50 81 ALA A C 1
ATOM 638 O O . ALA A 1 81 ? 7.875 -2.095 0.296 1.00 94.50 81 ALA A O 1
ATOM 639 N N . VAL A 1 82 ? 8.681 -0.142 -0.445 1.00 95.88 82 VAL A N 1
ATOM 640 C CA . VAL A 1 82 ? 7.851 0.704 0.423 1.00 95.88 82 VAL A CA 1
ATOM 641 C C . VAL A 1 82 ? 6.377 0.602 0.038 1.00 95.88 82 VAL A C 1
ATOM 643 O O . VAL A 1 82 ? 5.537 0.451 0.920 1.00 95.88 82 VAL A O 1
ATOM 646 N N . ALA A 1 83 ? 6.041 0.636 -1.253 1.00 96.00 83 ALA A N 1
ATOM 647 C CA . ALA A 1 83 ? 4.656 0.521 -1.702 1.00 96.00 83 ALA A CA 1
ATOM 648 C C . ALA A 1 83 ? 4.066 -0.866 -1.391 1.00 96.00 83 ALA A C 1
ATOM 650 O O . ALA A 1 83 ? 2.980 -0.965 -0.818 1.00 96.00 83 ALA A O 1
ATOM 651 N N . PHE A 1 84 ? 4.801 -1.937 -1.701 1.00 96.00 84 PHE A N 1
ATOM 652 C CA . PHE A 1 84 ? 4.365 -3.311 -1.457 1.00 96.00 84 PHE A CA 1
ATOM 653 C C . PHE A 1 84 ? 4.320 -3.641 0.044 1.00 96.00 84 PHE A C 1
ATOM 655 O O . PHE A 1 84 ? 3.268 -3.984 0.581 1.00 96.00 84 PHE A O 1
ATOM 662 N N . ASN A 1 85 ? 5.422 -3.472 0.776 1.00 95.44 85 ASN A N 1
ATOM 663 C CA . ASN A 1 85 ? 5.447 -3.822 2.199 1.00 95.44 85 ASN A CA 1
ATOM 664 C C . ASN A 1 85 ? 4.631 -2.834 3.036 1.00 95.44 85 ASN A C 1
ATOM 666 O O . ASN A 1 85 ? 3.833 -3.241 3.880 1.00 95.44 85 ASN A O 1
ATOM 670 N N . GLY A 1 86 ? 4.796 -1.533 2.788 1.00 92.06 86 GLY A N 1
ATOM 671 C CA . GLY A 1 86 ? 4.079 -0.484 3.507 1.00 92.06 86 GLY A CA 1
ATOM 672 C C . GLY A 1 86 ? 2.577 -0.570 3.267 1.00 92.06 86 GLY A C 1
ATOM 673 O O . GLY A 1 86 ? 1.815 -0.621 4.230 1.00 92.06 86 GLY A O 1
ATOM 674 N N . GLY A 1 87 ? 2.141 -0.682 2.009 1.00 92.94 87 GLY A N 1
ATOM 675 C CA . GLY A 1 87 ? 0.728 -0.868 1.676 1.00 92.94 87 GLY A CA 1
ATOM 676 C C . GLY A 1 87 ? 0.138 -2.125 2.320 1.00 92.94 87 GLY A C 1
ATOM 677 O O . GLY A 1 87 ? -0.933 -2.060 2.930 1.00 92.94 87 GLY A O 1
ATOM 678 N N . GLY A 1 88 ? 0.851 -3.254 2.261 1.00 95.00 88 GLY A N 1
ATOM 679 C CA . GLY A 1 88 ? 0.403 -4.527 2.832 1.00 95.00 88 GLY A CA 1
ATOM 680 C C . GLY A 1 88 ? 0.278 -4.497 4.360 1.00 95.00 88 GLY A C 1
ATOM 681 O O . GLY A 1 88 ? -0.793 -4.779 4.908 1.00 95.00 88 GLY A O 1
ATOM 682 N N . ILE A 1 89 ? 1.343 -4.092 5.061 1.00 96.12 89 ILE A N 1
ATOM 683 C CA . ILE A 1 89 ? 1.373 -4.022 6.532 1.00 96.12 89 ILE A CA 1
ATOM 684 C C . ILE A 1 89 ? 0.324 -3.029 7.042 1.00 96.12 89 ILE A C 1
ATOM 686 O O . ILE A 1 89 ? -0.438 -3.345 7.961 1.00 96.12 89 ILE A O 1
ATOM 690 N N . TYR A 1 90 ? 0.238 -1.842 6.435 1.00 93.25 90 TYR A N 1
ATOM 691 C CA . TYR A 1 90 ? -0.707 -0.816 6.870 1.00 93.25 90 TYR A CA 1
ATOM 692 C C . TYR A 1 90 ? -2.159 -1.259 6.643 1.00 93.25 90 TYR A C 1
ATOM 694 O O . TYR A 1 90 ? -3.005 -1.069 7.521 1.00 93.25 90 TYR A O 1
ATOM 702 N N . SER A 1 91 ? -2.440 -1.944 5.529 1.00 94.06 91 SER A N 1
ATOM 703 C CA . SER A 1 91 ? -3.753 -2.548 5.268 1.00 94.06 91 SER A CA 1
ATOM 704 C C . SER A 1 91 ? -4.136 -3.565 6.344 1.00 94.06 91 SER A C 1
ATOM 706 O O . SER A 1 91 ? -5.262 -3.533 6.846 1.00 94.06 91 SER A O 1
ATOM 708 N N . PHE A 1 92 ? -3.201 -4.427 6.759 1.00 93.94 92 PHE A N 1
ATOM 709 C CA . PHE A 1 92 ? -3.447 -5.426 7.800 1.00 93.94 92 PHE A CA 1
ATOM 710 C C . PHE A 1 92 ? -3.733 -4.790 9.168 1.00 93.94 92 PHE A C 1
ATOM 712 O O . PHE A 1 92 ? -4.704 -5.157 9.838 1.00 93.94 92 PHE A O 1
ATOM 719 N N . ILE A 1 93 ? -2.940 -3.789 9.566 1.00 94.00 93 ILE A N 1
ATOM 720 C CA . ILE A 1 93 ? -3.127 -3.064 10.832 1.00 94.00 93 ILE A CA 1
ATOM 721 C C . ILE A 1 93 ? -4.494 -2.370 10.860 1.00 94.00 93 ILE A C 1
ATOM 723 O O . ILE A 1 93 ? -5.244 -2.506 11.834 1.00 94.00 93 ILE A O 1
ATOM 727 N N . LEU A 1 94 ? -4.848 -1.645 9.795 1.00 93.06 94 LEU A N 1
ATOM 728 C CA . LEU A 1 94 ? -6.126 -0.938 9.713 1.00 93.06 94 LEU A CA 1
ATOM 729 C C . LEU A 1 94 ? -7.310 -1.908 9.689 1.00 93.06 94 LEU A C 1
ATOM 731 O O . LEU A 1 94 ? -8.305 -1.676 10.382 1.00 93.06 94 LEU A O 1
ATOM 735 N N . PHE A 1 95 ? -7.184 -3.029 8.978 1.00 93.25 95 PHE A N 1
ATOM 736 C CA . PHE A 1 95 ? -8.189 -4.085 8.985 1.00 93.25 95 PHE A CA 1
ATOM 737 C C . PHE A 1 95 ? -8.411 -4.655 10.390 1.00 93.25 95 PHE A C 1
ATOM 739 O O . PHE A 1 95 ? -9.556 -4.752 10.842 1.00 93.25 95 PHE A O 1
ATOM 746 N N . ALA A 1 96 ? -7.337 -4.980 11.115 1.00 92.00 96 ALA A N 1
ATOM 747 C CA . ALA A 1 96 ? -7.424 -5.488 12.481 1.00 92.00 96 ALA A CA 1
ATOM 748 C C . ALA A 1 96 ? -8.127 -4.486 13.414 1.00 92.00 96 ALA A C 1
ATOM 750 O O . ALA A 1 96 ? -9.023 -4.869 14.173 1.00 92.00 96 ALA A O 1
ATOM 751 N N . ARG A 1 97 ? -7.795 -3.191 13.305 1.00 90.69 97 ARG A N 1
ATOM 752 C CA . ARG A 1 97 ? -8.428 -2.108 14.080 1.00 90.69 97 ARG A CA 1
ATOM 753 C C . ARG A 1 97 ? -9.917 -1.959 13.767 1.00 90.69 97 ARG A C 1
ATOM 755 O O . ARG A 1 97 ? -10.729 -1.896 14.689 1.00 90.69 97 ARG A O 1
ATOM 762 N N . LEU A 1 98 ? -10.297 -1.957 12.490 1.00 91.06 98 LEU A N 1
ATOM 763 C CA . LEU A 1 98 ? -11.701 -1.879 12.073 1.00 91.06 98 LEU A CA 1
ATOM 764 C C . LEU A 1 98 ? -12.493 -3.125 12.492 1.00 91.06 98 LEU A C 1
ATOM 766 O O . LEU A 1 98 ? -13.645 -3.020 12.918 1.00 91.06 98 LEU A O 1
ATOM 770 N N . ARG A 1 99 ? -11.882 -4.314 12.427 1.00 92.38 99 ARG A N 1
ATOM 771 C CA . ARG A 1 99 ? -12.499 -5.563 12.891 1.00 92.38 99 ARG A CA 1
ATOM 772 C C . ARG A 1 99 ? -12.713 -5.550 14.404 1.00 92.38 99 ARG A C 1
ATOM 774 O O . ARG A 1 99 ? -13.775 -5.985 14.855 1.00 92.38 99 ARG A O 1
ATOM 781 N N . ALA A 1 100 ? -11.750 -5.041 15.171 1.00 89.31 100 ALA A N 1
ATOM 782 C CA . ALA A 1 100 ? -11.878 -4.866 16.615 1.00 89.31 100 ALA A CA 1
ATOM 783 C C . ALA A 1 100 ? -13.027 -3.902 16.968 1.00 89.31 100 ALA A C 1
ATOM 785 O O . ALA A 1 100 ? -13.882 -4.269 17.772 1.00 89.31 100 ALA A O 1
ATOM 786 N N . ASP A 1 101 ? -13.133 -2.749 16.295 1.00 88.69 101 ASP A N 1
ATOM 787 C CA . ASP A 1 101 ? -14.253 -1.803 16.471 1.00 88.69 101 ASP A CA 1
ATOM 788 C C . ASP A 1 101 ? -15.612 -2.435 16.124 1.00 88.69 101 ASP A C 1
ATOM 790 O O . ASP A 1 101 ? -16.594 -2.295 16.854 1.00 88.69 101 ASP A O 1
ATOM 794 N N . ASN A 1 102 ? -15.685 -3.207 15.039 1.00 88.50 102 ASN A N 1
ATOM 795 C CA . ASN A 1 102 ? -16.917 -3.900 14.665 1.00 88.50 102 ASN A CA 1
ATOM 796 C C . ASN A 1 102 ? -17.330 -4.951 15.715 1.00 88.50 102 ASN A C 1
ATOM 798 O O . ASN A 1 102 ? -18.519 -5.081 16.016 1.00 88.50 102 ASN A O 1
ATOM 802 N N . ARG A 1 103 ? -16.371 -5.691 16.293 1.00 87.75 103 ARG A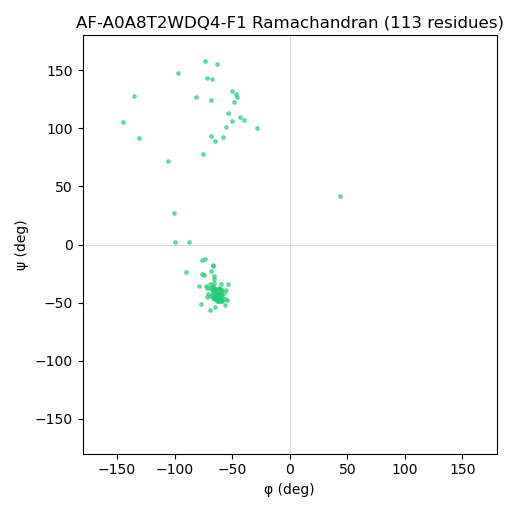 N 1
ATOM 803 C CA . ARG A 1 103 ? -16.625 -6.639 17.397 1.00 87.75 103 ARG A CA 1
ATOM 804 C C . ARG A 1 103 ? -17.098 -5.907 18.655 1.00 87.75 103 ARG A C 1
ATOM 806 O O . ARG A 1 103 ? -18.117 -6.286 19.226 1.00 87.75 103 ARG A O 1
ATOM 813 N N . ALA A 1 104 ? -16.420 -4.820 19.013 1.00 85.12 104 ALA A N 1
ATOM 814 C CA . ALA A 1 104 ? -16.762 -3.930 20.116 1.00 85.12 104 ALA A CA 1
ATOM 815 C C . ALA A 1 104 ? -18.206 -3.402 20.029 1.00 85.12 104 ALA A C 1
ATOM 817 O O . ALA A 1 104 ? -18.970 -3.490 20.991 1.00 85.12 104 ALA A O 1
ATOM 818 N N . ARG A 1 105 ? -18.621 -2.921 18.850 1.00 84.06 105 ARG A N 1
ATOM 819 C CA . ARG A 1 105 ? -19.989 -2.429 18.602 1.00 84.06 105 ARG A CA 1
ATOM 820 C C . ARG A 1 105 ? -21.047 -3.524 18.677 1.00 84.06 105 ARG A C 1
ATOM 822 O O . ARG A 1 105 ? -22.166 -3.264 19.111 1.00 84.06 105 ARG A O 1
ATOM 829 N N . LYS A 1 106 ? -20.731 -4.741 18.227 1.00 84.81 106 LYS A N 1
ATOM 830 C CA . LYS A 1 106 ? -21.647 -5.888 18.343 1.00 84.81 106 LYS A CA 1
ATOM 831 C C . LYS A 1 106 ? -21.843 -6.284 19.810 1.00 84.81 106 LYS A C 1
ATOM 833 O O . LYS A 1 106 ? -22.979 -6.501 20.233 1.00 84.81 106 LYS A O 1
ATOM 838 N N . ALA A 1 107 ? -20.766 -6.299 20.595 1.00 81.69 107 ALA A N 1
ATOM 839 C CA . ALA A 1 107 ? -20.821 -6.589 22.026 1.00 81.69 107 ALA A CA 1
ATOM 840 C C . ALA A 1 107 ? -21.629 -5.532 22.803 1.00 81.69 107 ALA A C 1
ATOM 842 O O . ALA A 1 107 ? -22.511 -5.892 23.582 1.00 81.69 107 ALA A O 1
ATOM 843 N N . SER A 1 108 ? -21.419 -4.237 22.533 1.00 76.69 108 SER A N 1
ATOM 844 C CA . SER A 1 108 ? -22.145 -3.157 23.222 1.00 76.69 108 SER A CA 1
ATOM 845 C C . SER A 1 108 ? -23.647 -3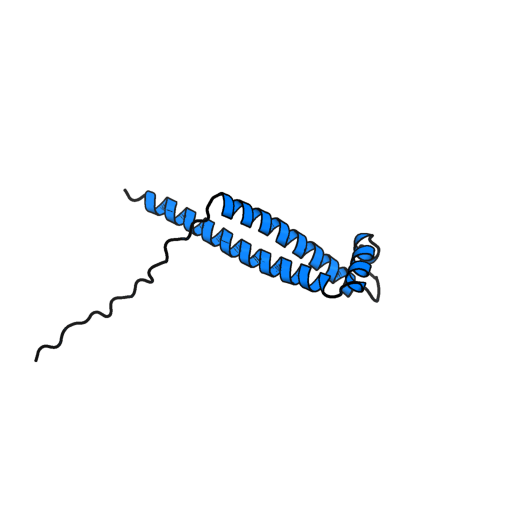.131 22.914 1.00 76.69 108 SER A C 1
ATOM 847 O O . SER A 1 108 ? -24.452 -2.825 23.793 1.00 76.69 108 SER A O 1
ATOM 849 N N . LYS A 1 109 ? -24.054 -3.517 21.697 1.00 75.12 109 LYS A N 1
ATOM 850 C CA . LYS A 1 109 ? -25.473 -3.695 21.341 1.00 75.12 109 LYS A CA 1
ATOM 851 C C . LYS A 1 109 ? -26.120 -4.891 22.047 1.00 75.12 109 LYS A C 1
ATOM 853 O O . LYS A 1 109 ? -27.299 -4.830 22.373 1.00 75.12 109 LYS A O 1
ATOM 858 N N . THR A 1 110 ? -25.359 -5.959 22.286 1.00 65.06 110 THR A N 1
ATOM 859 C CA . THR A 1 110 ? -25.866 -7.190 22.917 1.00 65.06 110 THR A CA 1
ATOM 860 C C . THR A 1 110 ? -25.984 -7.038 24.436 1.00 65.06 110 THR A C 1
ATOM 862 O O . THR A 1 110 ? -26.953 -7.509 25.021 1.00 65.06 110 THR A O 1
ATOM 865 N N . GLY A 1 111 ? -25.061 -6.307 25.074 1.00 56.38 111 GLY A N 1
ATOM 866 C CA . GLY A 1 111 ? -25.129 -5.993 26.508 1.00 56.38 111 GLY A CA 1
ATOM 867 C C . GLY A 1 111 ? -26.307 -5.091 26.895 1.00 56.38 111 GLY A C 1
ATOM 868 O O . GLY A 1 111 ? -26.852 -5.245 27.979 1.00 56.38 111 GLY A O 1
ATOM 869 N N . LYS A 1 112 ? -26.764 -4.212 25.990 1.00 51.94 112 LYS A N 1
ATOM 870 C CA . LYS A 1 112 ? -27.954 -3.367 26.203 1.00 51.94 112 LYS A CA 1
ATOM 871 C C . LYS A 1 112 ? -29.295 -4.109 26.108 1.00 51.94 112 LYS A C 1
ATOM 873 O O . LYS A 1 112 ? -30.306 -3.535 26.481 1.00 51.94 112 LYS A O 1
ATOM 878 N N . LYS A 1 113 ? -29.324 -5.351 25.609 1.00 44.66 113 LYS A N 1
ATOM 879 C CA . LYS A 1 113 ? -30.550 -6.168 25.505 1.00 44.66 113 LYS A CA 1
ATOM 880 C C . LYS A 1 113 ? -30.864 -6.990 26.763 1.00 44.66 113 LYS A C 1
ATOM 882 O O . LYS A 1 113 ? -31.817 -7.756 26.747 1.00 44.66 113 LYS A O 1
ATOM 887 N N . LYS A 1 114 ? -30.062 -6.866 27.825 1.00 40.00 114 LYS A N 1
ATOM 888 C CA . LYS A 1 114 ? -30.332 -7.471 29.134 1.00 40.00 114 LYS A CA 1
ATOM 889 C C . LYS A 1 114 ? -30.773 -6.389 30.124 1.00 40.00 114 LYS A C 1
ATOM 891 O O . LYS A 1 114 ? -29.988 -6.004 30.985 1.00 40.00 114 LYS A O 1
ATOM 896 N N . VAL A 1 115 ? -31.985 -5.876 29.945 1.00 39.72 115 VAL A N 1
ATOM 897 C CA . VAL A 1 115 ? -32.781 -5.207 30.986 1.00 39.72 115 VAL A CA 1
ATOM 898 C C . VAL A 1 115 ? -34.180 -5.776 30.876 1.00 39.72 115 VAL A C 1
ATOM 900 O O . VAL A 1 115 ? -34.658 -5.845 29.720 1.00 39.72 115 VAL A O 1
#

Mean predicted aligned error: 10.75 Å

Sequence (115 aa):
MASKKSTAAAKKDVASPPVLLTQGQRRRYALGMVFALVVFAIGSLGLLVLLDQEEKKHWYAHTQFATYWRKLTEINPMVTAVAFNGGGIYSFILFARLRADNRARKASKTGKKKV